Protein AF-X0YR96-F1 (afdb_monomer)

InterPro domains:
  IPR000253 Forkhead-associated (FHA) domain [PF00498] (50-115)
  IPR000253 Forkhead-associated (FHA) domain [PS50006] (49-98)
  IPR000253 Forkhead-associated (FHA) domain [SM00240] (48-98)
  IPR008984 SMAD/FHA domain superfamily [SSF49879] (38-133)
  IPR050923 Cellular Process Regulator and RNA Processing Protein [PTHR23308] (31-124)

Mean predicted aligned error: 12.83 Å

Radius of gyration: 17.17 Å; Cα contacts (8 Å, |Δi|>4): 268; chains: 1; bounding box: 61×36×43 Å

Foldseek 3Di:
DDDDDQDQPQDAPDPVDDDDPDDDQDQWKWKWKDFPRDIDIHTDPDQKFWEFCAPPGNGHGVDPQTHNGAWMWGHPPNWIWIAGCPGPVAKAKQNHGDDHRDT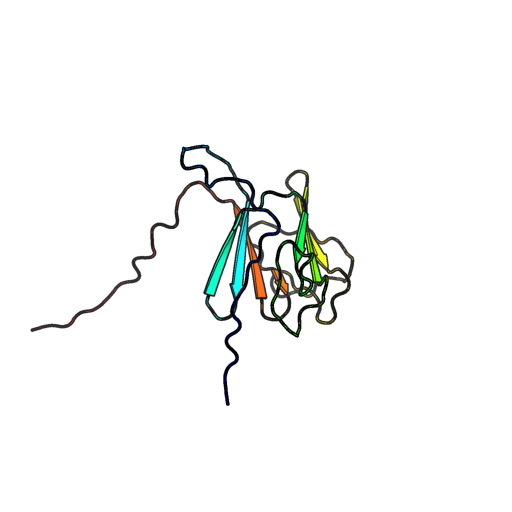HTDDQQIWIDGPRMIIGMHGPDVPDPPDPPPDDDDDDD

Secondary structure (DSSP, 8-state):
------------S---S----S-----EEEEEEEETTEEEEEEE-SSEEEEESSTTSSEE---TTS-SS-EEEEEETTEEEEEE-S-SS-EEETTEEPPTT--EEE-TT-EEEETTEEEEEEEE-S---------------

Sequence (141 aa):
MQLGDTTVSVHFPDAGAAIPERSRTVSGLVLQVQVAGETDEIPVTKKELTLGRAQDNDVILEDPQSSGHHTSLRFRAGMSQVMDLGSLNGTQLNGRALPSRVPTPFRPGDLIQVGGYTFAVRMATAEAPAPALSTPQVRLE

Structure (mmCIF, N/CA/C/O backbone):
data_AF-X0YR96-F1
#
_entry.id   AF-X0YR96-F1
#
loop_
_atom_site.group_PDB
_atom_site.id
_atom_site.type_symbol
_atom_site.label_atom_id
_atom_site.label_alt_id
_atom_site.label_comp_id
_atom_site.label_asym_id
_atom_site.label_entity_id
_atom_site.label_seq_id
_atom_site.pdbx_PDB_ins_code
_atom_site.Cartn_x
_atom_site.Cartn_y
_atom_site.Cartn_z
_atom_site.occupancy
_atom_site.B_iso_or_equiv
_atom_site.auth_seq_id
_atom_site.auth_comp_id
_atom_site.auth_asym_id
_atom_site.auth_atom_id
_atom_site.pdbx_PDB_model_num
ATOM 1 N N . MET A 1 1 ? -26.206 -2.553 19.495 1.00 39.69 1 MET A N 1
ATOM 2 C CA . MET A 1 1 ? -24.739 -2.695 19.389 1.00 39.69 1 MET A CA 1
ATOM 3 C C . MET A 1 1 ? -24.363 -2.026 18.085 1.00 39.69 1 MET A C 1
ATOM 5 O O . MET A 1 1 ? -24.781 -2.505 17.042 1.00 39.69 1 MET A O 1
ATOM 9 N N . GLN A 1 2 ? -23.781 -0.832 18.170 1.00 36.41 2 GLN A N 1
ATOM 10 C CA . GLN A 1 2 ? -23.604 0.069 17.034 1.00 36.41 2 GLN A CA 1
ATOM 11 C C . GLN A 1 2 ? -22.407 -0.412 16.209 1.00 36.41 2 GLN A C 1
ATOM 13 O O . GLN A 1 2 ? -21.290 -0.447 16.723 1.00 36.41 2 GLN A O 1
ATOM 18 N N . LEU A 1 3 ? -22.651 -0.829 14.969 1.00 40.56 3 LEU A N 1
ATOM 19 C CA . LEU A 1 3 ? -21.597 -1.041 13.983 1.00 40.56 3 LEU A CA 1
ATOM 20 C C . LEU A 1 3 ? -21.023 0.348 13.685 1.00 40.56 3 LEU A C 1
ATOM 22 O O . LEU A 1 3 ? -21.760 1.233 13.251 1.00 40.56 3 LEU A O 1
ATOM 26 N N . GLY A 1 4 ? -19.766 0.565 14.070 1.00 33.25 4 GLY A N 1
ATOM 27 C CA . GLY A 1 4 ? -19.058 1.810 13.809 1.00 33.25 4 GLY A CA 1
ATOM 28 C C . GLY A 1 4 ? -18.920 1.984 12.306 1.00 33.25 4 GLY A C 1
ATOM 29 O O . GLY A 1 4 ? -18.397 1.103 11.630 1.00 33.25 4 GLY A O 1
ATOM 30 N N . ASP A 1 5 ? -19.447 3.092 11.811 1.00 33.91 5 ASP A N 1
ATOM 31 C CA . ASP A 1 5 ? -19.264 3.567 10.451 1.00 33.91 5 ASP A CA 1
ATOM 32 C C . ASP A 1 5 ? -17.765 3.852 10.266 1.00 33.91 5 ASP A C 1
ATOM 34 O O . ASP A 1 5 ? -17.248 4.862 10.745 1.00 33.91 5 ASP A O 1
ATOM 38 N N . THR A 1 6 ? -17.018 2.902 9.699 1.00 38.34 6 THR A N 1
ATOM 39 C CA . THR A 1 6 ? -15.629 3.137 9.290 1.00 38.34 6 THR A CA 1
ATOM 40 C C . THR A 1 6 ? -15.687 3.902 7.975 1.00 38.34 6 THR A C 1
ATOM 42 O O . THR A 1 6 ? -15.536 3.329 6.900 1.00 38.34 6 THR A O 1
ATO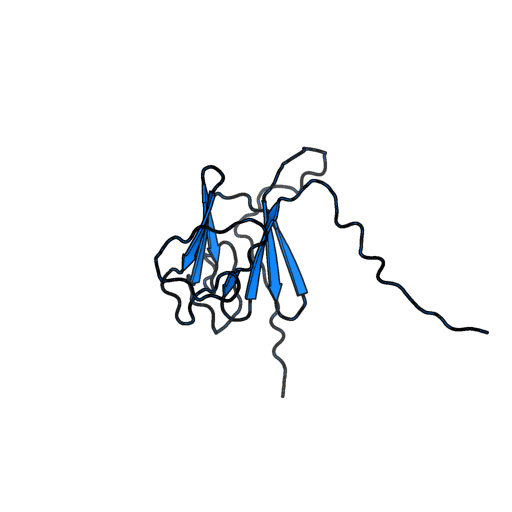M 45 N N . THR A 1 7 ? -15.975 5.201 8.067 1.00 35.31 7 THR A N 1
ATOM 46 C CA . THR A 1 7 ? -15.794 6.132 6.955 1.00 35.31 7 THR A CA 1
ATOM 47 C C . THR A 1 7 ? -14.326 6.065 6.525 1.00 35.31 7 THR A C 1
ATOM 49 O O . THR A 1 7 ? -13.432 6.095 7.367 1.00 35.31 7 THR A O 1
ATOM 52 N N . VAL A 1 8 ? -14.062 5.929 5.226 1.00 38.00 8 VAL A N 1
ATOM 53 C CA . VAL A 1 8 ? -12.704 6.001 4.678 1.00 38.00 8 VAL A CA 1
ATOM 54 C C . VAL A 1 8 ? -12.421 7.449 4.305 1.00 38.00 8 VAL A C 1
ATOM 56 O O . VAL A 1 8 ? -12.768 7.903 3.217 1.00 38.00 8 VAL A O 1
ATOM 59 N N . SER A 1 9 ? -11.777 8.202 5.190 1.00 38.59 9 SER A N 1
ATOM 60 C CA . SER A 1 9 ? -11.284 9.536 4.848 1.00 38.59 9 SER A CA 1
ATOM 61 C C . SER A 1 9 ? -9.934 9.404 4.143 1.00 38.59 9 SER A C 1
ATOM 63 O O . SER A 1 9 ? -8.872 9.471 4.764 1.00 38.59 9 SER A O 1
ATOM 65 N N . VAL A 1 10 ? -9.955 9.228 2.819 1.00 42.94 10 VAL A N 1
ATOM 66 C CA . VAL A 1 10 ? -8.758 9.396 1.979 1.00 42.94 10 VAL A CA 1
ATOM 67 C C . VAL A 1 10 ? -8.368 10.877 1.953 1.00 42.94 10 VAL A C 1
ATOM 69 O O . VAL A 1 10 ? -8.786 11.650 1.093 1.00 42.94 10 VAL A O 1
ATOM 72 N N . HIS A 1 11 ? -7.587 11.311 2.943 1.00 39.88 11 HIS A N 1
ATOM 73 C CA . HIS A 1 11 ? -7.039 12.663 2.970 1.00 39.88 11 HIS A CA 1
ATOM 74 C C . HIS A 1 11 ? -5.772 12.706 2.110 1.00 39.88 11 HIS A C 1
ATOM 76 O O . HIS A 1 11 ? -4.752 12.117 2.454 1.00 39.88 11 HIS A O 1
ATOM 82 N N . PHE A 1 12 ? -5.844 13.420 0.989 1.00 43.09 12 PHE A N 1
ATOM 83 C CA . PHE A 1 12 ? -4.696 13.725 0.142 1.00 43.09 12 PHE A CA 1
ATOM 84 C C . PHE A 1 12 ? -3.960 14.953 0.708 1.00 43.09 12 PHE A C 1
ATOM 86 O O . PHE A 1 12 ? -4.513 16.054 0.625 1.00 43.09 12 PHE A O 1
ATOM 93 N N . PRO A 1 13 ? -2.735 14.841 1.257 1.00 33.81 13 PRO A N 1
ATOM 94 C CA . PRO A 1 13 ? -1.916 16.021 1.487 1.00 33.81 13 PRO A CA 1
ATOM 95 C C . PRO A 1 13 ? -1.484 16.575 0.119 1.00 33.81 13 PRO A C 1
ATOM 97 O O . PRO A 1 13 ? -0.625 16.015 -0.555 1.00 33.81 13 PRO A O 1
ATOM 100 N N . ASP A 1 14 ? -2.144 17.658 -0.289 1.00 33.50 14 ASP A N 1
ATOM 101 C CA . ASP A 1 14 ? -1.874 18.466 -1.483 1.00 33.50 14 ASP A CA 1
ATOM 102 C C . ASP A 1 14 ? -1.932 17.711 -2.829 1.00 33.50 14 ASP A C 1
ATOM 104 O O . ASP A 1 14 ? -0.935 17.461 -3.506 1.00 33.50 14 ASP A O 1
ATOM 108 N N . ALA A 1 15 ? -3.153 17.414 -3.280 1.00 40.22 15 ALA A N 1
ATOM 109 C CA . ALA A 1 15 ? -3.434 17.203 -4.698 1.00 40.22 15 ALA A CA 1
ATOM 110 C C . ALA A 1 15 ? -3.614 18.564 -5.398 1.00 40.22 15 ALA A C 1
ATOM 112 O O . ALA A 1 15 ? -4.686 18.894 -5.901 1.00 40.22 15 ALA A O 1
ATOM 113 N N . GLY A 1 16 ? -2.546 19.362 -5.463 1.00 31.45 16 GLY A N 1
ATOM 114 C CA . GLY A 1 16 ? -2.441 20.540 -6.329 1.00 31.45 16 GLY A CA 1
ATOM 115 C C . GLY A 1 16 ? -2.354 20.195 -7.825 1.00 31.45 16 GLY A C 1
ATOM 116 O O . GLY A 1 16 ? -1.623 20.841 -8.572 1.00 31.45 16 GLY A O 1
ATOM 117 N N . ALA A 1 17 ? -3.060 19.163 -8.288 1.00 35.72 17 ALA A N 1
ATOM 118 C CA . ALA A 1 17 ? -3.093 18.765 -9.686 1.00 35.72 17 ALA A CA 1
ATOM 119 C C . ALA A 1 17 ? -4.542 18.523 -10.096 1.00 35.72 17 ALA A C 1
ATOM 121 O O . ALA A 1 17 ? -5.152 17.517 -9.745 1.00 35.72 17 ALA A O 1
ATOM 122 N N . ALA A 1 18 ? -5.070 19.498 -10.835 1.00 30.55 18 ALA A N 1
ATOM 123 C CA . ALA A 1 18 ? -6.319 19.423 -11.567 1.00 30.55 18 ALA A CA 1
ATOM 124 C C . ALA A 1 18 ? -6.545 18.022 -12.144 1.00 30.55 18 ALA A C 1
ATOM 126 O O . ALA A 1 18 ? -5.642 17.471 -12.770 1.00 30.55 18 ALA A O 1
ATOM 127 N N . ILE A 1 19 ? -7.764 17.501 -11.997 1.00 39.12 19 ILE A N 1
ATOM 128 C CA . ILE A 1 19 ? -8.314 16.491 -12.901 1.00 39.12 19 ILE A CA 1
ATOM 129 C C . ILE A 1 19 ? -8.053 16.954 -14.344 1.00 39.12 19 ILE A C 1
ATOM 131 O O . ILE A 1 19 ? -8.683 17.917 -14.789 1.00 39.12 19 ILE A O 1
ATOM 135 N N . PRO A 1 20 ? -7.127 16.343 -15.106 1.00 35.47 20 PRO A N 1
ATOM 136 C CA . PRO A 1 20 ? -7.085 16.611 -16.519 1.00 35.47 20 PRO A CA 1
ATOM 137 C C . PRO A 1 20 ? -8.190 15.752 -17.134 1.00 35.47 20 PRO A C 1
ATOM 139 O O . PRO A 1 20 ? -7.991 14.584 -17.465 1.00 35.47 20 PRO A O 1
ATOM 142 N N . GLU A 1 21 ? -9.360 16.360 -17.349 1.00 39.34 21 GLU A N 1
ATOM 143 C CA . GLU A 1 21 ? -10.047 16.127 -18.620 1.00 39.34 21 GLU A CA 1
ATOM 144 C C . GLU A 1 21 ? -8.987 16.235 -19.733 1.00 39.34 21 GLU A C 1
ATOM 146 O O . GLU A 1 21 ? -8.060 17.036 -19.612 1.00 39.34 21 GLU A O 1
ATOM 151 N N . ARG A 1 22 ? -9.138 15.479 -20.825 1.00 34.97 22 ARG A N 1
ATOM 152 C CA . ARG A 1 22 ? -8.252 15.386 -22.013 1.00 34.97 22 ARG A CA 1
ATOM 153 C C . ARG A 1 22 ? -7.302 14.186 -21.986 1.00 34.97 22 ARG A C 1
ATOM 155 O O . ARG A 1 22 ? -6.171 14.241 -21.513 1.00 34.97 22 ARG A O 1
ATOM 162 N N . SER A 1 23 ? -7.793 13.127 -22.625 1.00 38.56 23 SER A N 1
ATOM 163 C CA . SER A 1 23 ? -7.067 12.165 -23.457 1.00 38.56 23 SER A CA 1
ATOM 164 C C . SER A 1 23 ? -5.539 12.249 -23.386 1.00 38.56 23 SER A C 1
ATOM 166 O O . SER A 1 23 ? -4.882 12.864 -24.225 1.00 38.56 23 SER A O 1
ATOM 168 N N . ARG A 1 24 ? -4.959 11.543 -22.421 1.00 38.34 24 ARG A N 1
ATOM 169 C CA . ARG A 1 24 ? -3.639 10.942 -22.582 1.00 38.34 24 ARG A CA 1
ATOM 170 C C . ARG A 1 24 ? -3.785 9.475 -22.253 1.00 38.34 24 ARG A C 1
ATOM 172 O O . ARG A 1 24 ? -4.301 9.124 -21.199 1.00 38.34 24 ARG A O 1
ATOM 179 N N . THR A 1 25 ? -3.303 8.632 -23.155 1.00 36.72 25 THR A N 1
ATOM 180 C CA . THR A 1 25 ? -2.958 7.245 -22.862 1.00 36.72 25 THR A CA 1
ATOM 181 C C . THR A 1 25 ? -1.877 7.266 -21.785 1.00 36.72 25 THR A C 1
ATOM 183 O O . THR A 1 25 ? -0.686 7.263 -22.080 1.00 36.72 25 THR A O 1
ATOM 186 N N . VAL A 1 26 ? -2.275 7.403 -20.525 1.00 42.03 26 VAL A N 1
ATOM 187 C CA . VAL A 1 26 ? -1.387 7.186 -19.394 1.00 42.03 26 VAL A CA 1
ATOM 188 C C . VAL A 1 26 ? -1.648 5.749 -18.992 1.00 42.03 26 VAL A C 1
ATOM 190 O O . VAL A 1 26 ? -2.683 5.453 -18.406 1.00 42.03 26 VAL A O 1
ATOM 193 N N . SER A 1 27 ? -0.739 4.845 -19.357 1.00 50.31 27 SER A N 1
ATOM 194 C CA . SER A 1 27 ? -0.664 3.525 -18.729 1.00 50.31 27 SER A CA 1
ATOM 195 C C . SER A 1 27 ? -0.321 3.745 -17.253 1.00 50.31 27 SER A C 1
ATOM 197 O O . SER A 1 27 ? 0.848 3.761 -16.874 1.00 50.31 27 SER A O 1
ATOM 199 N N . GLY A 1 28 ? -1.336 4.058 -16.452 1.00 66.69 28 GLY A N 1
ATOM 200 C CA . GLY A 1 28 ? -1.220 4.386 -15.038 1.00 66.69 28 GLY A CA 1
ATOM 201 C C . GLY A 1 28 ? -1.424 3.147 -14.179 1.00 66.69 28 GLY A C 1
ATOM 202 O O . GLY A 1 28 ? -2.149 2.225 -14.552 1.00 66.69 28 GLY A O 1
ATOM 203 N N . LEU A 1 29 ? -0.781 3.111 -13.018 1.00 76.50 29 LEU A N 1
ATOM 204 C CA . LEU A 1 29 ? -1.122 2.150 -11.976 1.00 76.50 29 LEU A CA 1
ATOM 205 C C . LEU A 1 29 ? -2.235 2.762 -11.120 1.00 76.50 29 LEU A C 1
ATOM 207 O O . LEU A 1 29 ? -2.183 3.947 -10.796 1.00 76.50 29 LEU A O 1
ATOM 211 N N . VAL A 1 30 ? -3.233 1.963 -10.763 1.00 83.06 30 VAL A N 1
ATOM 212 C CA . VAL A 1 30 ? -4.275 2.325 -9.798 1.00 83.06 30 VAL A CA 1
ATOM 213 C C . VAL A 1 30 ? -4.221 1.344 -8.638 1.00 83.06 30 VAL A C 1
ATOM 215 O O . VAL A 1 30 ? -4.044 0.140 -8.827 1.00 83.06 30 VAL A O 1
ATOM 218 N N . LEU A 1 31 ? -4.316 1.863 -7.426 1.00 83.75 31 LEU A N 1
ATOM 219 C CA . LEU A 1 31 ? -4.405 1.098 -6.200 1.00 83.75 31 LEU A CA 1
ATOM 220 C C . LEU A 1 31 ? -5.879 1.014 -5.819 1.00 83.75 31 LEU A C 1
ATOM 222 O O . LEU A 1 31 ? -6.466 2.001 -5.394 1.00 83.75 31 LEU A O 1
ATOM 226 N N . GLN A 1 32 ? -6.471 -0.159 -5.986 1.00 84.69 32 GLN A N 1
ATOM 227 C CA . GLN A 1 32 ? -7.805 -0.445 -5.488 1.00 84.69 32 GLN A CA 1
ATOM 228 C C . GLN A 1 32 ? -7.733 -0.740 -3.991 1.00 84.69 32 GLN A C 1
ATOM 230 O O . GLN A 1 32 ? -6.892 -1.528 -3.557 1.00 84.69 32 GLN A O 1
ATOM 235 N N . VAL A 1 33 ? -8.613 -0.128 -3.214 1.00 83.94 33 VAL A N 1
ATOM 236 C CA . VAL A 1 33 ? -8.764 -0.318 -1.774 1.00 83.94 33 VAL A CA 1
ATOM 237 C C . VAL A 1 33 ? -10.158 -0.867 -1.531 1.00 83.94 33 VAL A C 1
ATOM 239 O O . VAL A 1 33 ? -11.134 -0.260 -1.941 1.00 83.94 33 VAL A O 1
ATOM 242 N N . GLN A 1 34 ? -10.262 -2.018 -0.884 1.00 82.88 34 GLN A N 1
ATOM 243 C CA . GLN A 1 34 ? -11.524 -2.650 -0.528 1.00 82.88 34 GLN A CA 1
ATOM 244 C C . GLN A 1 34 ? -11.658 -2.710 0.989 1.00 82.88 34 GLN A C 1
ATOM 246 O O . GLN A 1 34 ? -10.789 -3.262 1.673 1.00 82.88 34 GLN A O 1
ATOM 251 N N . VAL A 1 35 ? -12.762 -2.176 1.505 1.00 80.12 35 VAL A N 1
ATOM 252 C CA . VAL A 1 35 ? -13.104 -2.189 2.930 1.00 80.12 35 VAL A CA 1
ATOM 253 C C . VAL A 1 35 ? -14.609 -2.369 3.095 1.00 80.12 35 VAL A C 1
ATOM 255 O O . VAL A 1 35 ? -15.395 -1.734 2.409 1.00 80.12 35 VAL A O 1
ATOM 258 N N . ALA A 1 36 ? -15.035 -3.282 3.970 1.00 74.38 36 ALA A N 1
ATOM 259 C CA . ALA A 1 36 ? -16.455 -3.502 4.289 1.00 74.38 36 ALA A CA 1
ATOM 260 C C . ALA A 1 36 ? -17.413 -3.700 3.078 1.00 74.38 36 ALA A C 1
ATOM 262 O O . ALA A 1 36 ? -18.619 -3.520 3.212 1.00 74.38 36 ALA A O 1
ATOM 263 N N . GLY A 1 37 ? -16.899 -4.118 1.914 1.00 69.31 37 GLY A N 1
ATOM 264 C CA . GLY A 1 37 ? -17.671 -4.282 0.673 1.00 69.31 37 GLY A CA 1
ATOM 265 C C . GLY A 1 37 ? -17.678 -3.058 -0.252 1.00 69.31 37 GLY A C 1
ATOM 266 O O . GLY A 1 37 ? -18.155 -3.162 -1.379 1.00 69.31 37 GLY A O 1
ATOM 267 N N . GLU A 1 38 ? -17.109 -1.937 0.182 1.00 75.00 38 GLU A N 1
ATOM 268 C CA . GLU A 1 38 ? -16.877 -0.745 -0.629 1.00 75.00 38 GLU A CA 1
ATOM 269 C C . GLU A 1 38 ? -15.498 -0.828 -1.300 1.00 75.00 38 GLU A C 1
ATOM 271 O O . GLU A 1 38 ? -14.559 -1.406 -0.743 1.00 75.00 38 GLU A O 1
ATOM 276 N N . THR A 1 39 ? -15.391 -0.332 -2.536 1.00 77.38 39 THR A N 1
ATOM 277 C CA . THR A 1 39 ? -14.147 -0.340 -3.317 1.00 77.38 39 THR A CA 1
ATOM 278 C C . THR A 1 39 ? -13.831 1.066 -3.797 1.00 77.38 39 THR A C 1
ATOM 280 O O . THR A 1 39 ? -14.593 1.633 -4.574 1.00 77.38 39 THR A O 1
ATOM 283 N N . ASP A 1 40 ? -12.669 1.565 -3.400 1.00 77.75 40 ASP A N 1
ATOM 284 C CA . ASP A 1 40 ? -12.090 2.825 -3.846 1.00 77.75 40 ASP A CA 1
ATOM 285 C C . ASP A 1 40 ? -10.913 2.578 -4.786 1.00 77.75 40 ASP A C 1
ATOM 287 O O . ASP A 1 40 ? -10.218 1.568 -4.684 1.00 77.75 40 ASP A O 1
ATOM 291 N N . GLU A 1 41 ? -10.656 3.508 -5.703 1.00 79.00 41 GLU A N 1
ATOM 292 C CA . GLU A 1 41 ? -9.535 3.425 -6.640 1.00 79.00 41 GLU A CA 1
ATOM 293 C C . GLU A 1 41 ? -8.676 4.684 -6.556 1.00 79.00 41 GLU A C 1
ATOM 295 O O . GLU A 1 41 ? -9.129 5.794 -6.829 1.00 79.00 41 GLU A O 1
ATOM 300 N N . ILE A 1 42 ? -7.402 4.508 -6.209 1.00 77.25 42 ILE A N 1
ATOM 301 C CA . ILE A 1 42 ? -6.456 5.601 -5.998 1.00 77.25 42 ILE A CA 1
ATOM 302 C C . ILE A 1 42 ? -5.416 5.586 -7.126 1.00 77.25 42 ILE A C 1
ATOM 304 O O . ILE A 1 42 ? -4.699 4.594 -7.286 1.00 77.25 42 ILE A O 1
ATOM 308 N N . PRO A 1 43 ? -5.269 6.660 -7.921 1.00 77.75 43 PRO A N 1
ATOM 309 C CA . PRO A 1 43 ? -4.229 6.725 -8.941 1.00 77.75 43 PRO A CA 1
ATOM 310 C C . PRO A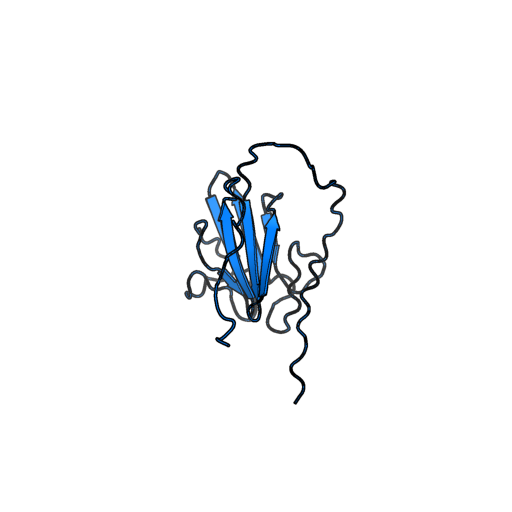 1 43 ? -2.834 6.759 -8.302 1.00 77.75 43 PRO A C 1
ATOM 312 O O . PRO A 1 43 ? -2.505 7.642 -7.511 1.00 77.75 43 PRO A O 1
ATOM 315 N N . VAL A 1 44 ? -1.973 5.814 -8.683 1.00 79.69 44 VAL A N 1
ATOM 316 C CA . VAL A 1 44 ? -0.589 5.732 -8.205 1.00 79.69 44 VAL A CA 1
ATOM 317 C C . VAL A 1 44 ? 0.270 6.706 -9.011 1.00 79.69 44 VAL A C 1
ATOM 319 O O . VAL A 1 44 ? 0.705 6.414 -10.126 1.00 79.69 44 VAL A O 1
ATOM 322 N N . THR A 1 45 ? 0.520 7.885 -8.443 1.00 75.00 45 THR A N 1
ATOM 323 C CA . THR A 1 45 ? 1.358 8.936 -9.053 1.00 75.00 45 THR A CA 1
ATOM 324 C C . THR A 1 45 ? 2.810 8.900 -8.569 1.00 75.00 45 THR A C 1
ATOM 326 O O . THR A 1 45 ? 3.715 9.369 -9.265 1.00 75.00 45 THR A O 1
ATOM 329 N N . LYS A 1 46 ? 3.055 8.317 -7.389 1.00 79.12 46 LYS A N 1
ATOM 330 C CA . LYS A 1 46 ? 4.373 8.209 -6.750 1.00 79.12 46 LYS A CA 1
ATOM 331 C C . LYS A 1 46 ? 4.990 6.823 -6.949 1.00 79.12 46 LYS A C 1
ATOM 333 O O . LYS A 1 46 ? 4.310 5.828 -7.174 1.00 79.12 46 LYS A O 1
ATOM 338 N N . LYS A 1 47 ? 6.320 6.753 -6.829 1.00 82.81 47 LYS A N 1
ATOM 339 C CA . LYS A 1 47 ? 7.086 5.489 -6.876 1.00 82.81 47 LYS A CA 1
ATOM 340 C C . LYS A 1 47 ? 7.058 4.725 -5.554 1.00 82.81 47 LYS A C 1
ATOM 342 O O . LYS A 1 47 ? 7.479 3.575 -5.510 1.00 82.81 47 LYS A O 1
ATOM 347 N N . GLU A 1 48 ? 6.631 5.370 -4.482 1.00 85.62 48 GLU A N 1
ATOM 348 C CA . GLU A 1 48 ? 6.464 4.780 -3.164 1.00 85.62 48 GLU A CA 1
ATOM 349 C C . GLU A 1 48 ? 5.172 5.338 -2.574 1.00 85.62 48 GLU A C 1
ATOM 351 O O . GLU A 1 48 ? 4.937 6.541 -2.664 1.00 85.62 48 GLU A O 1
ATOM 356 N N . LEU A 1 49 ? 4.345 4.458 -2.020 1.00 87.56 49 LEU A N 1
ATOM 357 C CA . LEU A 1 49 ? 3.154 4.794 -1.255 1.00 87.56 49 LEU A CA 1
ATOM 358 C C . LEU A 1 49 ? 3.291 4.166 0.126 1.00 87.56 49 LEU A C 1
ATOM 360 O O . LEU A 1 49 ? 3.648 2.994 0.248 1.00 87.56 49 LEU A O 1
ATOM 364 N N . THR A 1 50 ? 3.005 4.933 1.162 1.00 88.00 50 THR A N 1
ATOM 365 C CA . THR A 1 50 ? 2.954 4.458 2.544 1.00 88.00 50 THR A CA 1
ATOM 366 C C . THR A 1 50 ? 1.503 4.293 2.967 1.00 88.00 50 THR A C 1
ATOM 368 O O . THR A 1 50 ? 0.650 5.101 2.607 1.00 88.00 50 THR A O 1
ATOM 371 N N . LEU A 1 51 ? 1.216 3.218 3.700 1.00 87.56 51 LEU A N 1
ATOM 372 C CA . LEU A 1 51 ? -0.113 2.917 4.212 1.00 87.56 51 LEU A CA 1
ATOM 373 C C . LEU A 1 51 ? -0.054 2.700 5.719 1.00 87.56 51 LEU A C 1
ATOM 375 O O . LEU A 1 51 ? 0.785 1.947 6.230 1.00 87.56 51 LEU A O 1
ATOM 379 N N . GLY A 1 52 ? -0.982 3.321 6.435 1.00 86.06 52 GLY A N 1
ATOM 380 C CA . GLY A 1 52 ? -1.109 3.154 7.875 1.00 86.06 52 GLY A CA 1
ATOM 381 C C . GLY A 1 52 ? -2.022 4.190 8.511 1.00 86.06 52 GLY A C 1
ATOM 382 O O . GLY A 1 52 ? -2.559 5.064 7.841 1.00 86.06 52 GLY A O 1
ATOM 383 N N . ARG A 1 53 ? -2.186 4.104 9.830 1.00 83.88 53 ARG A N 1
ATOM 384 C CA . ARG A 1 53 ? -3.090 4.980 10.590 1.00 83.88 53 ARG A CA 1
ATOM 385 C C . ARG A 1 53 ? -2.589 6.415 10.743 1.00 83.88 53 ARG A C 1
ATOM 387 O O . ARG A 1 53 ? -3.349 7.302 11.114 1.00 83.88 53 ARG A O 1
ATOM 394 N N . ALA A 1 54 ? -1.287 6.646 10.578 1.00 80.81 54 ALA A N 1
ATOM 395 C CA . ALA A 1 54 ? -0.734 7.985 10.730 1.00 80.81 54 ALA A CA 1
ATOM 396 C C . ALA A 1 54 ? -1.174 8.877 9.562 1.00 80.81 54 ALA A C 1
ATOM 398 O O . ALA A 1 54 ? -1.156 8.457 8.411 1.00 80.81 54 ALA A O 1
ATOM 399 N N . GLN A 1 55 ? -1.495 10.130 9.870 1.00 78.56 55 GLN A N 1
ATOM 400 C CA . GLN A 1 55 ? -1.888 11.154 8.896 1.00 78.56 55 GLN A CA 1
ATOM 401 C C . GLN A 1 55 ? -0.764 11.596 7.937 1.00 78.56 55 GLN A C 1
ATOM 403 O O . GLN A 1 55 ? -1.009 12.374 7.026 1.00 78.56 55 GLN A O 1
ATOM 408 N N . ASP A 1 56 ? 0.465 11.122 8.159 1.00 83.25 56 ASP A N 1
ATOM 409 C CA . ASP A 1 56 ? 1.625 11.346 7.282 1.00 83.25 56 ASP A CA 1
ATOM 410 C C . ASP A 1 56 ? 1.723 10.292 6.156 1.00 83.25 56 ASP A C 1
ATOM 412 O O . ASP A 1 56 ? 2.561 10.402 5.265 1.00 83.25 56 ASP A O 1
ATOM 416 N N . ASN A 1 57 ? 0.873 9.254 6.175 1.00 83.12 57 ASN A N 1
ATOM 417 C CA . ASN A 1 57 ? 0.850 8.253 5.108 1.00 83.12 57 ASN A CA 1
ATOM 418 C C . ASN A 1 57 ? 0.140 8.764 3.853 1.00 83.12 57 ASN A C 1
ATOM 420 O O . ASN A 1 57 ? -0.825 9.518 3.938 1.00 83.12 57 ASN A O 1
ATOM 424 N N . ASP A 1 58 ? 0.558 8.254 2.692 1.00 82.50 58 ASP A N 1
ATOM 425 C CA . ASP A 1 58 ? -0.146 8.476 1.422 1.00 82.50 58 ASP A CA 1
ATOM 426 C C . ASP A 1 58 ? -1.559 7.865 1.430 1.00 82.50 58 ASP A C 1
ATOM 428 O O . ASP A 1 58 ? -2.479 8.427 0.842 1.00 82.50 58 ASP A O 1
ATOM 432 N N . VAL A 1 59 ? -1.739 6.722 2.102 1.00 81.62 59 VAL A N 1
ATOM 433 C CA . VAL A 1 59 ? -3.052 6.109 2.333 1.00 81.62 59 VAL A CA 1
ATOM 434 C C . VAL A 1 59 ? -3.273 5.957 3.829 1.00 81.62 59 VAL A C 1
ATOM 436 O O . VAL A 1 59 ? -2.640 5.131 4.497 1.00 81.62 59 VAL A O 1
ATOM 439 N N . ILE A 1 60 ? -4.187 6.766 4.352 1.00 83.12 60 ILE A N 1
ATOM 440 C CA . ILE A 1 60 ? -4.530 6.767 5.769 1.00 83.12 60 ILE A CA 1
ATOM 441 C C . ILE A 1 60 ? -5.580 5.687 6.013 1.00 83.12 60 ILE A C 1
ATOM 443 O O . ILE A 1 60 ? -6.656 5.697 5.422 1.00 83.12 60 ILE A O 1
ATOM 447 N N . LEU A 1 61 ? -5.243 4.736 6.879 1.00 81.69 61 LEU A N 1
ATOM 448 C CA . LEU A 1 61 ? -6.133 3.652 7.277 1.00 81.69 61 LEU A CA 1
ATOM 449 C C . LEU A 1 61 ? -6.772 4.017 8.609 1.00 81.69 61 LEU A C 1
ATOM 451 O O . LEU A 1 61 ? -6.096 4.019 9.636 1.00 81.69 61 LEU A O 1
ATOM 455 N N . GLU A 1 62 ? -8.072 4.294 8.618 1.00 78.06 62 GLU A N 1
ATOM 456 C CA . GLU A 1 62 ? -8.829 4.602 9.840 1.00 78.06 62 GLU A CA 1
ATOM 457 C C . GLU A 1 62 ? -9.177 3.327 10.632 1.00 78.06 62 GLU A C 1
ATOM 459 O O . GLU A 1 62 ? -10.282 3.144 11.135 1.00 78.06 62 GLU A O 1
ATOM 464 N N . ASP A 1 63 ? -8.197 2.429 10.755 1.00 74.06 63 ASP A N 1
ATOM 465 C CA . ASP A 1 63 ? -8.344 1.122 11.378 1.00 74.06 63 ASP A CA 1
ATOM 466 C C . ASP A 1 63 ? -7.559 1.039 12.690 1.00 74.06 63 ASP A C 1
ATOM 468 O O . ASP A 1 63 ? -6.340 1.275 12.695 1.00 74.06 63 ASP A O 1
ATOM 472 N N . PRO A 1 64 ? -8.185 0.632 13.806 1.00 74.75 64 PRO A N 1
ATOM 473 C CA . PRO A 1 64 ? -7.479 0.446 15.067 1.00 74.75 64 PRO A CA 1
ATOM 474 C C . PRO A 1 64 ? -6.476 -0.718 15.031 1.00 74.75 64 PRO A C 1
ATOM 476 O O . PRO A 1 64 ? -5.550 -0.726 15.843 1.00 74.75 64 PRO A O 1
ATOM 479 N N . GLN A 1 65 ? -6.624 -1.682 14.115 1.00 73.38 65 GLN A N 1
ATOM 480 C CA . GLN A 1 65 ? -5.679 -2.788 13.928 1.00 73.38 65 GLN A CA 1
ATOM 481 C C . GLN A 1 65 ? -4.527 -2.417 12.977 1.00 73.38 65 GLN A C 1
ATOM 483 O O . GLN A 1 65 ? -3.543 -3.159 12.877 1.00 73.38 65 GLN A O 1
ATOM 488 N N . SER A 1 66 ? -4.578 -1.258 12.314 1.00 78.31 66 SER A N 1
ATOM 489 C CA . SER A 1 66 ? -3.466 -0.758 11.510 1.00 78.31 66 SER A CA 1
ATOM 490 C C . SER A 1 66 ? -2.456 0.029 12.362 1.00 78.31 66 SER A C 1
ATOM 492 O O . SER A 1 66 ? -2.803 0.852 13.211 1.00 78.31 66 SER A O 1
ATOM 494 N N . SER A 1 67 ? -1.160 -0.232 12.165 1.00 80.81 67 SER A N 1
ATOM 495 C CA . SER A 1 67 ? -0.094 0.554 12.790 1.00 80.81 67 SER A CA 1
ATOM 496 C C . SER A 1 67 ? 0.046 1.926 12.125 1.00 80.81 67 SER A C 1
ATOM 498 O O . SER A 1 67 ? -0.349 2.108 10.975 1.00 80.81 67 SER A O 1
ATOM 500 N N . GLY A 1 68 ? 0.645 2.885 12.844 1.00 81.75 68 GLY A N 1
ATOM 501 C CA . GLY A 1 68 ? 0.881 4.244 12.345 1.00 81.75 68 GLY A CA 1
ATOM 502 C C . GLY A 1 68 ? 1.542 4.249 10.968 1.00 81.75 68 GLY A C 1
ATOM 503 O O . GLY A 1 68 ? 0.969 4.802 10.047 1.00 81.75 68 GLY A O 1
ATOM 504 N N . HIS A 1 69 ? 2.662 3.543 10.807 1.00 84.94 69 HIS A N 1
ATOM 505 C CA . HIS A 1 69 ? 3.244 3.206 9.505 1.00 84.94 69 HIS A CA 1
ATOM 506 C C . HIS A 1 69 ? 3.205 1.684 9.373 1.00 84.94 69 HIS A C 1
ATOM 508 O O . HIS A 1 69 ? 3.993 0.995 10.020 1.00 84.94 69 HIS A O 1
ATOM 514 N N . HIS A 1 70 ? 2.233 1.151 8.635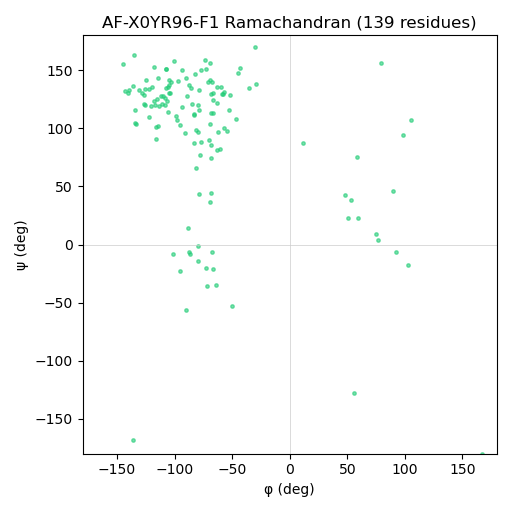 1.00 85.56 70 HIS A N 1
ATOM 515 C CA . HIS A 1 70 ? 1.980 -0.289 8.602 1.00 85.56 70 HIS A CA 1
ATOM 516 C C . HIS A 1 70 ? 2.782 -0.960 7.491 1.00 85.56 70 HIS A C 1
ATOM 518 O O . HIS A 1 70 ? 3.558 -1.877 7.748 1.00 85.56 70 HIS A O 1
ATOM 524 N N . THR A 1 71 ? 2.611 -0.495 6.256 1.00 89.69 71 THR A N 1
ATOM 525 C CA . THR A 1 71 ? 3.224 -1.105 5.075 1.00 89.69 71 THR A CA 1
ATOM 526 C C . THR A 1 71 ? 3.601 -0.028 4.068 1.00 89.69 71 THR A C 1
ATOM 528 O O . THR A 1 71 ? 3.013 1.053 4.053 1.00 89.69 71 THR A O 1
ATOM 531 N N . SER A 1 72 ? 4.576 -0.312 3.213 1.00 90.25 72 SER A N 1
ATOM 532 C CA . SER A 1 72 ? 4.886 0.523 2.058 1.00 90.25 72 SER A CA 1
ATOM 533 C C . SER A 1 72 ? 4.859 -0.276 0.763 1.00 90.25 72 SER A C 1
ATOM 535 O O . SER A 1 72 ? 5.288 -1.429 0.695 1.00 90.25 72 SER A O 1
ATOM 537 N N . LEU A 1 73 ? 4.343 0.357 -0.285 1.00 89.06 73 LEU A N 1
ATOM 538 C CA . LEU A 1 73 ? 4.311 -0.152 -1.645 1.00 89.06 73 LEU A CA 1
ATOM 539 C C . LEU A 1 73 ? 5.313 0.635 -2.475 1.00 89.06 73 LEU A C 1
ATOM 541 O O . LEU A 1 73 ? 5.198 1.847 -2.618 1.00 89.06 73 LEU A O 1
ATOM 545 N N . ARG A 1 74 ? 6.297 -0.052 -3.042 1.00 89.19 74 ARG A N 1
ATOM 546 C CA . ARG A 1 74 ? 7.310 0.517 -3.928 1.00 89.19 74 ARG A CA 1
ATOM 547 C C . ARG A 1 74 ? 7.096 0.031 -5.350 1.00 89.19 74 ARG A C 1
ATOM 549 O O . ARG A 1 74 ? 7.081 -1.166 -5.607 1.00 89.19 74 ARG A O 1
ATOM 556 N N . PHE A 1 75 ? 7.031 0.970 -6.280 1.00 83.69 75 PHE A N 1
ATOM 557 C CA . PHE A 1 75 ? 6.890 0.761 -7.714 1.00 83.69 75 PHE A CA 1
ATOM 558 C C . PHE A 1 75 ? 8.153 1.286 -8.398 1.00 83.69 75 PHE A C 1
ATOM 560 O O . PHE A 1 75 ? 8.272 2.472 -8.722 1.00 83.69 75 PHE A O 1
ATOM 567 N N . ARG A 1 76 ? 9.156 0.421 -8.584 1.00 79.31 76 ARG A N 1
ATOM 568 C CA . ARG A 1 76 ? 10.447 0.812 -9.172 1.00 79.31 76 ARG A CA 1
ATOM 569 C C . ARG A 1 76 ? 10.821 -0.105 -10.328 1.00 79.31 76 ARG A C 1
ATOM 571 O O . ARG A 1 76 ? 10.837 -1.319 -10.183 1.00 79.31 76 ARG A O 1
ATOM 578 N N . ALA A 1 77 ? 11.194 0.499 -11.459 1.00 73.38 77 ALA A N 1
ATOM 579 C CA . ALA A 1 77 ? 11.726 -0.202 -12.633 1.00 73.38 77 ALA A CA 1
ATOM 580 C C . ALA A 1 77 ? 10.826 -1.353 -13.138 1.00 73.38 77 ALA A C 1
ATOM 582 O O . ALA A 1 77 ? 11.319 -2.410 -13.516 1.00 73.38 77 ALA A O 1
ATOM 583 N N . GLY A 1 78 ? 9.501 -1.158 -13.107 1.00 73.06 78 GLY A N 1
ATOM 584 C CA . GLY A 1 78 ? 8.525 -2.173 -13.530 1.00 73.06 78 GLY A CA 1
ATOM 585 C C . GLY A 1 78 ? 8.293 -3.303 -12.520 1.00 73.06 78 GLY A C 1
ATOM 586 O O . GLY A 1 78 ? 7.531 -4.221 -12.805 1.00 73.06 78 GLY A O 1
ATOM 587 N N . MET A 1 79 ? 8.918 -3.241 -11.343 1.00 80.19 79 MET A N 1
ATOM 588 C CA . MET A 1 79 ? 8.675 -4.162 -10.238 1.00 80.19 79 MET A CA 1
ATOM 589 C C . MET A 1 79 ? 7.866 -3.466 -9.148 1.00 80.19 79 MET A C 1
ATOM 591 O O . MET A 1 79 ? 8.173 -2.334 -8.762 1.00 80.19 79 MET A O 1
ATOM 595 N N . SER A 1 80 ? 6.857 -4.172 -8.642 1.00 86.62 80 SER A N 1
ATOM 596 C CA . SER A 1 80 ? 6.075 -3.748 -7.484 1.00 86.62 80 SER A CA 1
ATOM 597 C C . SER A 1 80 ? 6.519 -4.568 -6.280 1.00 86.62 80 SER A C 1
ATOM 599 O O . SER A 1 80 ? 6.662 -5.787 -6.371 1.00 86.62 80 SER A O 1
ATOM 601 N N . GLN A 1 81 ? 6.809 -3.903 -5.172 1.00 90.94 81 GLN A N 1
ATOM 602 C CA . GLN A 1 81 ? 7.278 -4.520 -3.939 1.00 90.94 81 GLN A CA 1
ATOM 603 C C . GLN A 1 81 ? 6.459 -3.996 -2.774 1.00 90.94 81 GLN A C 1
ATOM 605 O O . GLN A 1 81 ? 6.257 -2.793 -2.652 1.00 90.94 81 GLN A O 1
ATOM 610 N N . VAL A 1 82 ? 6.000 -4.898 -1.922 1.00 91.62 82 VAL A N 1
ATOM 611 C CA . VAL A 1 82 ? 5.313 -4.579 -0.677 1.00 91.62 82 VAL A CA 1
ATOM 612 C C . VAL A 1 82 ? 6.260 -4.883 0.469 1.00 91.62 82 VAL A C 1
ATOM 614 O O . VAL A 1 82 ? 6.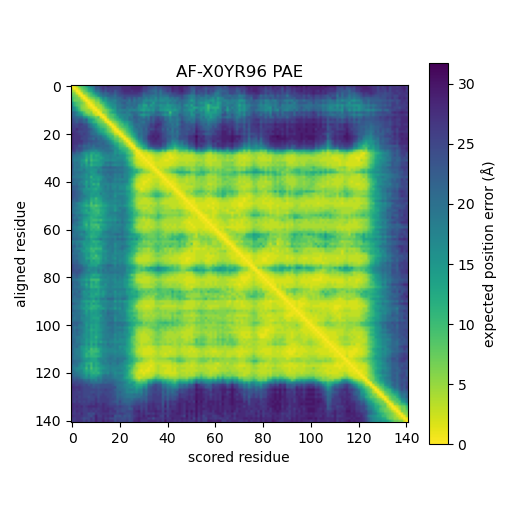940 -5.911 0.471 1.00 91.62 82 VAL A O 1
ATOM 617 N N . MET A 1 83 ? 6.351 -3.971 1.425 1.00 92.25 83 MET A N 1
ATOM 618 C CA . MET A 1 83 ? 7.199 -4.124 2.594 1.00 92.25 83 MET A CA 1
ATOM 619 C C . MET A 1 83 ? 6.426 -3.733 3.843 1.00 92.25 83 MET A C 1
ATOM 621 O O . MET A 1 83 ? 6.081 -2.571 4.036 1.00 92.25 83 MET A O 1
ATOM 625 N N . ASP A 1 84 ? 6.222 -4.708 4.718 1.00 91.62 84 ASP A N 1
ATOM 626 C CA . ASP A 1 84 ? 5.689 -4.463 6.050 1.00 91.62 84 ASP A CA 1
ATOM 627 C C . ASP A 1 84 ? 6.716 -3.686 6.887 1.00 91.62 84 ASP A C 1
ATOM 629 O O . ASP A 1 84 ? 7.884 -4.068 6.956 1.00 91.62 84 ASP A O 1
ATOM 633 N N . LEU A 1 85 ? 6.317 -2.590 7.529 1.00 88.44 85 LEU A N 1
ATOM 634 C CA . LEU A 1 85 ? 7.231 -1.707 8.268 1.00 88.44 85 LEU A CA 1
ATOM 635 C C . LEU A 1 85 ? 7.438 -2.133 9.734 1.00 88.44 85 LEU A C 1
ATOM 637 O O . LEU A 1 85 ? 8.035 -1.399 10.527 1.00 88.44 85 LEU A O 1
ATOM 641 N N . GLY A 1 86 ? 7.037 -3.356 10.088 1.00 81.81 86 GLY A N 1
ATOM 642 C CA . GLY A 1 86 ? 6.986 -3.839 11.466 1.00 81.81 86 GLY A CA 1
ATOM 643 C C . GLY A 1 86 ? 5.630 -3.547 12.088 1.00 81.81 86 GLY A C 1
ATOM 644 O O . GLY A 1 86 ? 5.552 -3.013 13.194 1.00 81.81 86 GLY A O 1
ATOM 645 N N . SER A 1 87 ? 4.571 -3.841 11.341 1.00 82.25 87 SER A N 1
ATOM 646 C CA . SER A 1 87 ? 3.217 -3.674 11.837 1.00 82.25 87 SER A CA 1
ATOM 647 C C . SER A 1 87 ? 2.897 -4.682 12.940 1.00 82.25 87 SER A C 1
ATOM 649 O O . SER A 1 87 ? 3.504 -5.748 13.041 1.00 82.25 87 SER A O 1
ATOM 651 N N . LEU A 1 88 ? 1.921 -4.345 13.784 1.00 80.19 88 LEU A N 1
ATOM 652 C CA . LEU A 1 88 ? 1.558 -5.191 14.922 1.00 80.19 88 LEU A CA 1
ATOM 653 C C . LEU A 1 88 ? 0.823 -6.475 14.499 1.00 80.19 88 LEU A C 1
ATOM 655 O O . LEU A 1 88 ? 1.002 -7.516 15.121 1.00 80.19 88 LEU A O 1
ATOM 659 N N . ASN A 1 89 ? -0.007 -6.388 13.453 1.00 81.94 89 ASN A N 1
ATOM 660 C CA . ASN A 1 89 ? -0.835 -7.494 12.957 1.00 81.94 89 ASN A CA 1
ATOM 661 C C . ASN A 1 89 ? -0.262 -8.168 11.700 1.00 81.94 89 ASN A C 1
ATOM 663 O O . ASN A 1 89 ? -0.756 -9.217 11.292 1.00 81.94 89 ASN A O 1
ATOM 667 N N . GLY A 1 90 ? 0.789 -7.596 11.109 1.00 85.25 90 GLY A N 1
ATOM 668 C CA . GLY A 1 90 ? 1.383 -8.073 9.869 1.00 85.25 90 GLY A CA 1
ATOM 669 C C . GLY A 1 90 ? 0.601 -7.652 8.623 1.00 85.25 90 GLY A C 1
ATOM 670 O O . GLY A 1 90 ? -0.610 -7.427 8.643 1.00 85.25 90 GLY A O 1
ATOM 671 N N . THR A 1 91 ? 1.316 -7.615 7.502 1.00 89.94 91 THR A N 1
ATOM 672 C CA . THR A 1 91 ? 0.741 -7.500 6.158 1.00 89.94 91 THR A CA 1
ATOM 673 C C . THR A 1 91 ? 0.634 -8.894 5.539 1.00 89.94 91 THR A C 1
ATOM 675 O O . THR A 1 91 ? 1.549 -9.702 5.684 1.00 89.94 91 THR A O 1
ATOM 678 N N . GLN A 1 92 ? -0.438 -9.190 4.809 1.00 91.12 92 GLN A N 1
ATOM 679 C CA . GLN A 1 92 ? -0.591 -10.441 4.063 1.00 91.12 92 GLN A CA 1
ATOM 680 C C . GLN A 1 92 ? -0.619 -10.171 2.556 1.00 91.12 92 GLN A C 1
ATOM 682 O O . GLN A 1 92 ? -1.199 -9.189 2.115 1.00 91.12 92 GLN A O 1
ATOM 687 N N . LEU A 1 93 ? -0.033 -11.055 1.755 1.00 91.50 93 LEU A N 1
ATOM 688 C CA . LEU A 1 93 ? -0.064 -11.030 0.294 1.00 91.50 93 LEU A CA 1
ATOM 689 C C . LEU A 1 93 ? -0.697 -12.331 -0.211 1.00 91.50 93 LEU A C 1
ATOM 691 O O . LEU A 1 93 ? -0.192 -13.417 0.072 1.00 91.50 93 LEU A O 1
ATOM 695 N N . ASN A 1 94 ? -1.811 -12.235 -0.935 1.00 88.75 94 ASN A N 1
ATOM 696 C CA . ASN A 1 94 ? -2.638 -13.354 -1.396 1.00 88.75 94 ASN A CA 1
ATOM 697 C C . ASN A 1 94 ? -2.957 -14.365 -0.278 1.00 88.75 94 ASN A C 1
ATOM 699 O O . ASN A 1 94 ? -2.842 -15.578 -0.462 1.00 88.75 94 ASN A O 1
ATOM 703 N N . GLY A 1 95 ? -3.290 -13.861 0.915 1.00 87.69 95 GLY A N 1
ATOM 704 C CA . GLY A 1 95 ? -3.586 -14.681 2.096 1.00 87.69 95 GLY A CA 1
ATOM 705 C C . GLY A 1 95 ? -2.364 -15.309 2.779 1.00 87.69 95 GLY A C 1
ATOM 706 O O . GLY A 1 95 ? -2.525 -16.149 3.659 1.00 87.69 95 GLY A O 1
ATOM 707 N N . ARG A 1 96 ? -1.135 -14.938 2.393 1.00 89.06 96 ARG A N 1
ATOM 708 C CA . ARG A 1 96 ? 0.099 -15.358 3.077 1.00 89.06 96 ARG A CA 1
ATOM 709 C C . ARG A 1 96 ? 0.707 -14.193 3.839 1.00 89.06 96 ARG A C 1
ATOM 711 O O . ARG A 1 96 ? 0.981 -13.158 3.241 1.00 89.06 96 ARG A O 1
ATOM 718 N N . ALA A 1 97 ? 0.970 -14.370 5.130 1.00 89.31 97 ALA A N 1
ATOM 719 C CA . ALA A 1 97 ? 1.665 -13.367 5.931 1.00 89.31 97 ALA A CA 1
ATOM 720 C C . ALA A 1 97 ? 3.056 -13.065 5.353 1.00 89.31 97 ALA A C 1
ATOM 722 O O . ALA A 1 97 ? 3.839 -13.975 5.063 1.00 89.31 97 ALA A O 1
ATOM 723 N N . LEU A 1 98 ? 3.346 -11.780 5.178 1.00 89.81 98 LEU A N 1
ATOM 724 C CA . LEU A 1 98 ? 4.641 -11.301 4.733 1.00 89.81 98 LEU A CA 1
ATOM 725 C C . LEU A 1 98 ? 5.619 -11.219 5.907 1.00 89.81 98 LEU A C 1
ATOM 727 O O . LEU A 1 98 ? 5.226 -10.877 7.024 1.00 89.81 98 LEU A O 1
ATOM 731 N N . PRO A 1 99 ? 6.911 -11.471 5.657 1.00 88.19 99 PRO A N 1
ATOM 732 C CA . PRO A 1 99 ? 7.942 -11.200 6.641 1.00 88.19 99 PRO A CA 1
ATOM 733 C C . PRO A 1 99 ? 8.075 -9.690 6.897 1.00 88.19 99 PRO A C 1
ATOM 735 O O . PRO A 1 99 ? 8.205 -8.892 5.965 1.00 88.19 99 PRO A O 1
ATOM 738 N N . SER A 1 100 ? 8.080 -9.295 8.172 1.00 86.56 100 SER A N 1
ATOM 739 C CA . SER A 1 100 ? 8.266 -7.897 8.572 1.00 86.56 100 SER A CA 1
ATOM 740 C C . SER A 1 100 ? 9.606 -7.343 8.092 1.00 86.56 100 SER A C 1
ATOM 742 O O . SER A 1 100 ? 10.647 -7.982 8.240 1.00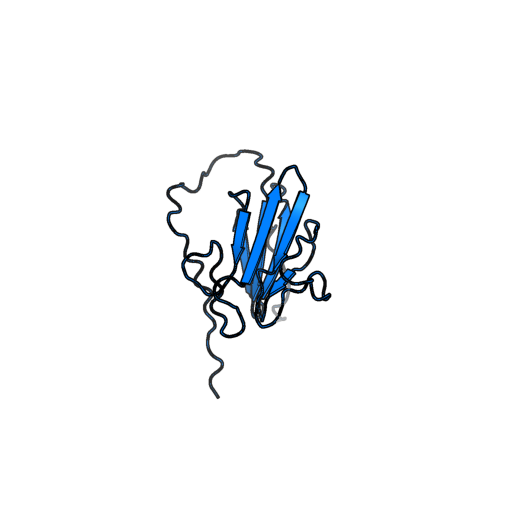 86.56 100 SER A O 1
ATOM 744 N N . ARG A 1 101 ? 9.586 -6.119 7.556 1.00 87.56 101 ARG A N 1
ATOM 745 C CA . ARG A 1 101 ? 10.739 -5.372 7.019 1.00 87.56 101 ARG A CA 1
ATOM 746 C C . ARG A 1 101 ? 11.476 -6.061 5.873 1.00 87.56 101 ARG A C 1
ATOM 748 O O . ARG A 1 101 ? 12.640 -5.757 5.616 1.00 87.56 101 ARG A O 1
ATOM 755 N N . VAL A 1 102 ? 10.802 -6.960 5.163 1.00 88.19 102 VAL A N 1
ATOM 756 C CA . VAL A 1 102 ? 11.353 -7.625 3.983 1.00 88.19 102 VAL A CA 1
ATOM 757 C C . VAL A 1 102 ? 10.573 -7.180 2.744 1.00 88.19 102 VAL A C 1
ATOM 759 O O . VAL A 1 102 ? 9.365 -7.414 2.667 1.00 88.19 102 VAL A O 1
ATOM 762 N N . PRO A 1 103 ? 11.234 -6.550 1.756 1.00 89.00 103 PRO A N 1
ATOM 763 C CA . PRO A 1 103 ? 10.583 -6.174 0.512 1.00 89.00 103 PRO A CA 1
ATOM 764 C C . PRO A 1 103 ? 10.230 -7.434 -0.277 1.00 89.00 103 PRO A C 1
ATOM 766 O O . PRO A 1 103 ? 11.105 -8.159 -0.753 1.00 89.00 103 PRO A O 1
ATOM 769 N N . THR A 1 104 ? 8.934 -7.683 -0.422 1.00 89.31 104 THR A N 1
ATOM 770 C CA . THR A 1 104 ? 8.404 -8.843 -1.132 1.00 89.31 104 THR A CA 1
ATOM 771 C C . THR A 1 104 ? 7.829 -8.396 -2.472 1.00 89.31 104 THR A C 1
ATOM 773 O O . THR A 1 104 ? 6.972 -7.510 -2.501 1.00 89.31 104 THR A O 1
ATOM 776 N N . PRO A 1 105 ? 8.297 -8.953 -3.602 1.00 90.00 105 PRO A N 1
ATOM 777 C CA . PRO A 1 105 ? 7.748 -8.610 -4.903 1.00 90.00 105 PRO A CA 1
ATOM 778 C C . PRO A 1 105 ? 6.308 -9.112 -5.026 1.00 90.00 105 PRO A C 1
ATOM 780 O O . PRO A 1 105 ? 5.996 -10.230 -4.622 1.00 90.00 105 PRO A O 1
ATOM 783 N N . PHE A 1 106 ? 5.457 -8.295 -5.635 1.00 88.94 106 PHE A N 1
ATOM 784 C CA . PHE A 1 106 ? 4.083 -8.646 -5.971 1.00 88.94 106 PHE A CA 1
ATOM 785 C C . PHE A 1 106 ? 3.753 -8.204 -7.398 1.00 88.94 106 PHE A C 1
ATOM 787 O O . PHE A 1 106 ? 4.462 -7.403 -8.018 1.00 88.94 106 PHE A O 1
ATOM 794 N N . ARG A 1 107 ? 2.679 -8.761 -7.944 1.00 84.88 107 ARG A N 1
ATOM 795 C CA . ARG A 1 107 ? 2.177 -8.484 -9.286 1.00 84.88 107 ARG A CA 1
ATOM 796 C C . ARG A 1 107 ? 0.900 -7.651 -9.228 1.00 84.88 107 ARG A C 1
ATOM 798 O O . ARG A 1 107 ? 0.129 -7.776 -8.279 1.00 84.88 107 ARG A O 1
ATOM 805 N N . PRO A 1 108 ? 0.633 -6.823 -10.252 1.00 81.50 108 PRO A N 1
ATOM 806 C CA . PRO A 1 108 ? -0.681 -6.213 -10.383 1.00 81.50 108 PRO A CA 1
ATOM 807 C C . PRO A 1 108 ? -1.747 -7.318 -10.467 1.00 81.50 108 PRO A C 1
ATOM 809 O O . PRO A 1 108 ? -1.603 -8.266 -11.239 1.00 81.50 108 PRO A O 1
ATOM 812 N N . GLY A 1 109 ? -2.786 -7.197 -9.647 1.00 82.88 109 GLY A N 1
ATOM 813 C CA . GLY A 1 109 ? -3.820 -8.200 -9.404 1.00 82.88 109 GLY A CA 1
ATOM 814 C C . GLY A 1 109 ? -3.658 -8.960 -8.086 1.00 82.88 109 GLY A C 1
ATOM 815 O O . GLY A 1 109 ? -4.636 -9.544 -7.628 1.00 82.88 109 GLY A O 1
ATOM 816 N N . ASP A 1 110 ? -2.478 -8.929 -7.459 1.00 89.06 110 ASP A N 1
ATOM 817 C CA . ASP A 1 110 ? -2.284 -9.539 -6.143 1.00 89.06 110 ASP A CA 1
ATOM 818 C C . ASP A 1 110 ? -3.029 -8.761 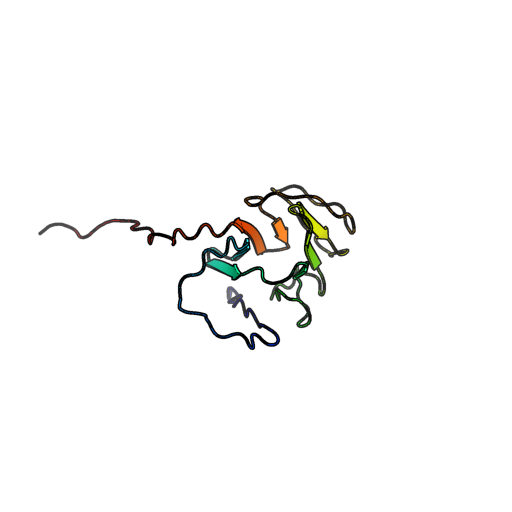-5.053 1.00 89.06 110 ASP A C 1
ATOM 820 O O . ASP A 1 110 ? -3.058 -7.526 -5.053 1.00 89.06 110 ASP A O 1
ATOM 824 N N . LEU A 1 111 ? -3.596 -9.506 -4.102 1.00 89.50 111 LEU A N 1
ATOM 825 C CA . LEU A 1 111 ? -4.345 -8.959 -2.975 1.00 89.50 111 LEU A CA 1
ATOM 826 C C . LEU A 1 111 ? -3.424 -8.778 -1.769 1.00 89.50 111 LEU A C 1
ATOM 828 O O . LEU A 1 111 ? -2.885 -9.745 -1.239 1.00 89.50 111 LEU A O 1
ATOM 832 N N . ILE A 1 112 ? -3.254 -7.548 -1.313 1.00 90.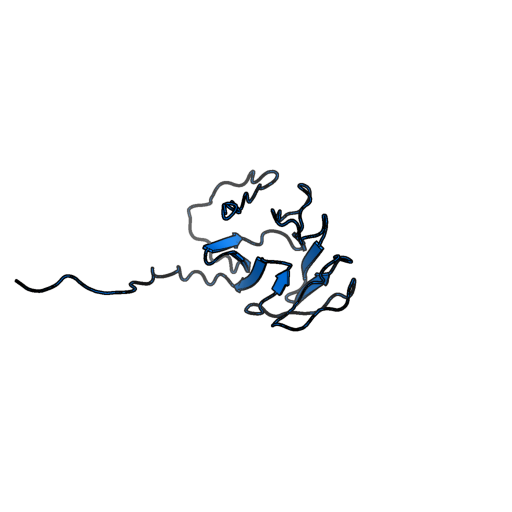62 112 ILE A N 1
ATOM 833 C CA . ILE A 1 112 ? -2.460 -7.183 -0.144 1.00 90.62 112 ILE A CA 1
ATOM 834 C C . ILE A 1 112 ? -3.429 -6.838 0.977 1.00 90.62 112 ILE A C 1
ATOM 836 O O . ILE A 1 112 ? -4.152 -5.859 0.886 1.00 90.62 112 ILE A O 1
ATOM 840 N N . GLN A 1 113 ? -3.459 -7.619 2.043 1.00 88.31 113 GLN A N 1
ATOM 841 C CA . GLN A 1 113 ? -4.358 -7.393 3.164 1.00 88.31 113 GLN A CA 1
ATOM 842 C C . GLN A 1 113 ? -3.602 -6.805 4.354 1.00 88.31 113 GLN A C 1
ATOM 844 O O . GLN A 1 113 ? -2.550 -7.308 4.751 1.00 88.31 113 GLN A O 1
ATOM 849 N N . VAL A 1 114 ? -4.147 -5.732 4.914 1.00 86.62 114 VAL A N 1
ATOM 850 C CA . VAL A 1 114 ? -3.595 -4.970 6.036 1.00 86.62 114 VAL A CA 1
ATOM 851 C C . VAL A 1 114 ? -4.737 -4.708 7.015 1.00 86.62 114 VAL A C 1
ATOM 853 O O . VAL A 1 114 ? -5.607 -3.878 6.756 1.00 86.62 114 VAL A O 1
ATOM 856 N N . GLY A 1 115 ? -4.761 -5.431 8.136 1.00 83.19 115 GLY A N 1
ATOM 857 C CA . GLY A 1 115 ? -5.904 -5.385 9.057 1.00 83.19 115 GLY A CA 1
ATOM 858 C C . GLY A 1 115 ? -7.216 -5.740 8.342 1.00 83.19 115 GLY A C 1
ATOM 859 O O . GLY A 1 115 ? -7.285 -6.760 7.657 1.00 83.19 115 GLY A O 1
ATOM 860 N N . GLY A 1 116 ? -8.233 -4.882 8.472 1.00 82.06 116 GLY A N 1
ATOM 861 C CA . GLY A 1 116 ? -9.523 -5.015 7.778 1.00 82.06 116 GLY A CA 1
ATOM 862 C C . GLY A 1 116 ? -9.542 -4.555 6.312 1.00 82.06 116 GLY A C 1
ATOM 863 O O . GLY A 1 116 ? -10.578 -4.659 5.658 1.00 82.06 116 GLY A O 1
ATOM 864 N N . TYR A 1 117 ? -8.423 -4.052 5.786 1.00 85.62 117 TYR A N 1
ATOM 865 C CA . TYR A 1 117 ? -8.348 -3.435 4.462 1.00 85.62 117 TYR A CA 1
ATOM 866 C C . TYR A 1 117 ? -7.664 -4.367 3.469 1.00 85.62 117 TYR A C 1
ATOM 868 O O . TYR A 1 117 ? -6.634 -4.973 3.771 1.00 85.62 117 TYR A O 1
ATOM 876 N N . THR A 1 118 ? -8.215 -4.462 2.261 1.00 88.00 118 THR A N 1
ATOM 877 C CA . THR A 1 118 ? -7.636 -5.249 1.169 1.00 88.00 118 THR A CA 1
ATOM 878 C C . THR A 1 118 ? -7.267 -4.332 0.013 1.00 88.00 118 THR A C 1
ATOM 880 O O . THR A 1 118 ? -8.112 -3.661 -0.558 1.00 88.00 118 THR A O 1
ATOM 883 N N . PHE A 1 119 ? -5.996 -4.314 -0.349 1.00 88.31 119 PHE A N 1
ATOM 884 C CA . PHE A 1 119 ? -5.423 -3.506 -1.412 1.00 88.31 119 PHE A CA 1
ATOM 885 C C . PHE A 1 119 ? -5.121 -4.379 -2.621 1.00 88.31 119 PHE A C 1
ATOM 887 O O . PHE A 1 119 ? -4.637 -5.497 -2.478 1.00 88.31 119 PHE A O 1
ATOM 894 N N . ALA A 1 120 ? -5.340 -3.865 -3.820 1.00 88.25 120 ALA A N 1
ATOM 895 C CA . ALA A 1 120 ? -4.950 -4.531 -5.052 1.00 88.25 120 ALA A CA 1
ATOM 896 C C . ALA A 1 120 ? -4.417 -3.499 -6.032 1.00 88.25 120 ALA A C 1
ATOM 898 O O . ALA A 1 120 ? -5.053 -2.484 -6.289 1.00 88.25 120 ALA A O 1
ATOM 899 N N . VAL A 1 121 ? -3.253 -3.748 -6.619 1.00 85.12 121 VAL A N 1
ATOM 900 C CA . VAL A 1 121 ? -2.747 -2.862 -7.673 1.00 85.12 121 VAL A CA 1
ATOM 901 C C . VAL A 1 121 ? -3.263 -3.357 -9.004 1.00 85.12 121 VAL A C 1
ATOM 903 O O . VAL A 1 121 ? -3.067 -4.516 -9.350 1.00 85.12 121 VAL A O 1
ATOM 906 N N . ARG A 1 122 ? -3.875 -2.482 -9.788 1.00 82.50 122 ARG A N 1
ATOM 907 C CA . ARG A 1 122 ? -4.245 -2.759 -11.169 1.00 82.50 122 ARG A CA 1
ATOM 908 C C . ARG A 1 122 ? -3.523 -1.817 -12.111 1.00 82.50 122 ARG A C 1
ATOM 910 O O . ARG A 1 122 ? -3.161 -0.697 -11.764 1.00 82.50 122 ARG A O 1
ATOM 917 N N . MET A 1 123 ? -3.309 -2.287 -13.332 1.00 74.88 123 MET A N 1
ATOM 918 C CA . MET A 1 123 ? -2.992 -1.385 -14.428 1.00 74.88 123 MET A CA 1
ATOM 919 C C . MET A 1 123 ? -4.311 -0.778 -14.888 1.00 74.88 123 MET A C 1
ATOM 921 O O . MET A 1 123 ? -5.206 -1.519 -15.294 1.00 74.88 123 MET A O 1
ATOM 925 N N . ALA A 1 124 ? -4.434 0.545 -14.818 1.00 63.22 124 ALA A N 1
ATOM 926 C CA . ALA A 1 124 ? -5.488 1.243 -15.528 1.00 63.22 124 ALA A CA 1
ATOM 927 C C . ALA A 1 124 ? -5.156 1.150 -17.018 1.00 63.22 124 ALA A C 1
ATOM 929 O O . ALA A 1 124 ? -4.426 1.966 -17.583 1.00 63.22 124 ALA A O 1
ATOM 930 N N . THR A 1 125 ? -5.655 0.097 -17.661 1.00 46.78 125 THR A N 1
ATOM 931 C CA . THR A 1 125 ? -5.927 0.177 -19.090 1.00 46.78 125 THR A CA 1
ATOM 932 C C . THR A 1 125 ? -7.007 1.239 -19.240 1.00 46.78 125 THR A C 1
ATOM 934 O O . THR A 1 125 ? -7.944 1.255 -18.447 1.00 46.78 125 THR A O 1
ATOM 937 N N . ALA A 1 126 ? -6.885 2.144 -20.209 1.00 46.44 126 ALA A N 1
ATOM 938 C CA . ALA A 1 126 ? -7.883 3.176 -20.498 1.00 46.44 126 ALA A CA 1
ATOM 939 C C . ALA A 1 126 ? -9.189 2.585 -21.079 1.00 46.44 126 ALA A C 1
ATOM 941 O O . ALA A 1 126 ? -9.726 3.084 -22.062 1.00 46.44 126 ALA A O 1
ATOM 942 N N . GLU A 1 127 ? -9.682 1.503 -20.491 1.00 42.31 127 GLU A N 1
ATOM 943 C CA . GLU A 1 127 ? -11.002 0.955 -20.711 1.00 42.31 127 GLU A CA 1
ATOM 944 C C . GLU A 1 127 ? -11.726 1.121 -19.380 1.00 42.31 127 GLU A C 1
ATOM 946 O O . GLU A 1 127 ? -11.419 0.455 -18.391 1.00 42.31 127 GLU A O 1
ATOM 951 N N . ALA A 1 128 ? -12.585 2.139 -19.350 1.00 40.06 128 ALA A N 1
ATOM 952 C CA . ALA A 1 128 ? -13.452 2.472 -18.237 1.00 40.06 128 ALA A CA 1
ATOM 953 C C . ALA A 1 128 ? -14.097 1.208 -17.646 1.00 40.06 128 ALA A C 1
ATOM 955 O O . ALA A 1 128 ? -14.364 0.264 -18.399 1.00 40.06 128 ALA A O 1
ATOM 956 N N . PRO A 1 129 ? -14.447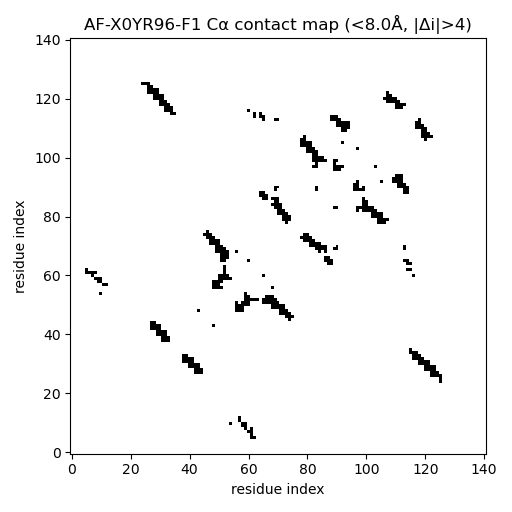 1.187 -16.348 1.00 43.22 129 PRO A N 1
ATOM 957 C CA . PRO A 1 129 ? -15.492 0.280 -15.916 1.00 43.22 129 PRO A CA 1
ATOM 958 C C . PRO A 1 129 ? -16.727 0.631 -16.753 1.00 43.22 129 PRO A C 1
ATOM 960 O O . PRO A 1 129 ? -17.408 1.623 -16.496 1.00 43.22 129 PRO A O 1
ATOM 963 N N . ALA A 1 130 ? -16.997 -0.147 -17.805 1.00 43.38 130 ALA A N 1
ATOM 964 C CA . ALA A 1 130 ? -18.340 -0.234 -18.336 1.00 43.38 130 ALA A CA 1
ATOM 965 C C . ALA A 1 130 ? -19.182 -0.580 -17.105 1.00 43.38 130 ALA A C 1
ATOM 967 O O . ALA A 1 130 ? -18.891 -1.599 -16.465 1.00 43.38 130 ALA A O 1
ATOM 968 N N . PRO A 1 131 ? -20.103 0.304 -16.683 1.00 52.03 131 PRO A N 1
ATOM 969 C CA . PRO A 1 131 ? -20.837 0.102 -15.452 1.00 52.03 131 PRO A CA 1
ATOM 970 C C . PRO A 1 131 ? -21.427 -1.294 -15.516 1.00 52.03 131 PRO A C 1
ATOM 972 O O . PRO A 1 131 ? -22.028 -1.675 -16.524 1.00 52.03 131 PRO A O 1
ATOM 975 N N . ALA A 1 132 ? -21.184 -2.069 -14.462 1.00 45.50 132 ALA A N 1
ATOM 976 C CA . ALA A 1 132 ? -21.830 -3.342 -14.272 1.00 45.50 132 ALA A CA 1
ATOM 977 C C . ALA A 1 132 ? -23.340 -3.092 -14.335 1.00 45.50 132 ALA A C 1
ATOM 979 O O . ALA A 1 132 ? -23.963 -2.697 -13.352 1.00 45.50 132 ALA A O 1
ATOM 980 N N . LEU A 1 133 ? -23.939 -3.327 -15.502 1.00 49.72 133 LEU A N 1
ATOM 981 C CA . LEU A 1 133 ? -25.356 -3.609 -15.618 1.00 49.72 133 LEU A CA 1
ATOM 982 C C . LEU A 1 133 ? -25.564 -4.983 -14.977 1.00 49.72 133 LEU A C 1
ATOM 984 O O . LEU A 1 133 ? -25.741 -5.990 -15.653 1.00 49.72 133 LEU A O 1
ATOM 988 N N . SER A 1 134 ? -25.507 -5.025 -13.646 1.00 41.84 134 SER A N 1
ATOM 989 C CA . SER A 1 134 ? -26.161 -6.076 -12.884 1.00 41.84 134 SER A CA 1
ATOM 990 C C . SER A 1 134 ? -27.652 -5.737 -12.851 1.00 41.84 134 SER A C 1
ATOM 992 O O . SER A 1 134 ? -28.140 -5.014 -11.991 1.00 41.84 134 SER A O 1
ATOM 994 N N . THR A 1 135 ? -28.339 -6.229 -13.884 1.00 47.75 135 THR A N 1
ATOM 995 C CA . THR A 1 135 ? -29.731 -6.730 -13.931 1.00 47.75 135 THR A CA 1
ATOM 996 C C . THR A 1 135 ? -30.223 -7.362 -12.610 1.00 47.75 135 THR A C 1
ATOM 998 O O . THR A 1 135 ? -29.369 -7.746 -11.813 1.00 47.75 135 THR A O 1
ATOM 1001 N N . PRO A 1 136 ? -31.526 -7.696 -12.404 1.00 60.34 136 PRO A N 1
ATOM 1002 C CA . PRO A 1 136 ? -32.763 -7.452 -13.181 1.00 60.34 136 PRO A CA 1
ATOM 1003 C C . PRO A 1 136 ? -33.974 -7.007 -12.287 1.00 60.34 136 PRO A C 1
ATOM 1005 O O . PRO A 1 136 ? -33.816 -6.811 -11.087 1.00 60.34 136 PRO A O 1
ATOM 1008 N N . GLN A 1 137 ? -35.196 -7.001 -12.859 1.00 46.94 137 GLN A N 1
ATOM 1009 C CA . GLN A 1 137 ? -36.535 -7.173 -12.226 1.00 46.94 137 GLN A CA 1
ATOM 1010 C C . GLN A 1 137 ? -37.426 -5.924 -12.052 1.00 46.94 137 GLN A C 1
ATOM 1012 O O . GLN A 1 137 ? -37.272 -5.183 -11.091 1.00 46.94 137 GLN A O 1
ATOM 1017 N N . VAL A 1 138 ? -38.489 -5.821 -12.868 1.00 40.34 138 VAL A N 1
ATOM 1018 C CA . VAL A 1 138 ? -39.844 -5.487 -12.378 1.00 40.34 138 VAL A CA 1
ATOM 1019 C C . VAL A 1 138 ? -40.861 -6.411 -13.057 1.00 40.34 138 VAL A C 1
ATOM 1021 O O . VAL A 1 138 ? -40.757 -6.742 -14.236 1.00 40.34 138 VAL A O 1
ATOM 1024 N N . ARG A 1 139 ? -41.773 -6.886 -12.213 1.00 45.00 139 ARG A N 1
ATOM 1025 C CA . ARG A 1 139 ? -42.804 -7.908 -12.371 1.00 45.00 139 ARG A CA 1
ATOM 1026 C C . ARG A 1 139 ? -43.981 -7.441 -13.243 1.00 45.00 139 ARG A C 1
ATOM 1028 O O . ARG A 1 139 ? -44.303 -6.263 -13.267 1.00 45.00 139 ARG A O 1
ATOM 1035 N N . LEU A 1 140 ? -44.583 -8.442 -13.887 1.00 42.84 140 LEU A N 1
ATOM 1036 C CA . LEU A 1 140 ? -45.891 -8.519 -14.555 1.00 42.84 140 LEU A CA 1
ATOM 1037 C C . LEU A 1 140 ? -46.985 -7.600 -13.986 1.00 42.84 140 LEU A C 1
ATOM 1039 O O . LEU A 1 140 ? -47.172 -7.633 -12.771 1.00 42.84 140 LEU A O 1
ATOM 1043 N N . GLU A 1 141 ? -47.765 -6.975 -14.881 1.00 54.56 141 GLU A N 1
ATOM 1044 C CA . GLU A 1 141 ? -49.245 -6.913 -14.879 1.00 54.56 141 GLU A CA 1
ATOM 1045 C C . GLU A 1 141 ? -49.767 -6.912 -16.326 1.00 54.56 141 GLU A C 1
ATOM 1047 O O . GLU A 1 141 ? -49.093 -6.305 -17.193 1.00 54.56 141 GLU A O 1
#

Nearest PDB structures (foldseek):
  8p5x-assembly1_G  TM=8.624E-01  e=9.332E-09  Corynebacterium glutamicum ATCC 13032
  6hc1-assembly2_B  TM=9.051E-01  e=6.005E-08  Bdellovibrio bacteriovorus HD100
  2ff4-assembly1_A  TM=9.074E-01  e=8.810E-08  Mycobacterium tuberculosis H37Rv
  6hbz-assembly1_A  TM=9.113E-01  e=2.939E-07  Bdellovibrio bacteriovorus HD100
  6hc0-assembly3_C  TM=9.044E-01  e=4.554E-07  Bdellovibrio bacteriovorus HD100

Solvent-accessible surface area (backbone atoms only — not comparable to full-atom values): 8595 Å² total; per-residue (Å²): 133,84,80,78,82,76,66,82,69,78,62,68,89,77,74,89,63,77,84,73,78,74,96,65,95,59,87,37,44,27,38,33,40,35,45,98,89,48,76,48,79,42,78,55,86,61,53,58,44,36,32,12,42,30,88,88,28,68,41,43,38,89,42,92,63,38,28,52,64,19,35,36,42,35,52,54,97,94,42,37,28,43,24,23,63,62,31,86,74,44,37,23,51,74,88,38,78,52,60,68,68,40,78,40,78,56,55,75,70,44,41,36,35,47,64,83,36,38,34,31,38,40,71,40,59,98,64,71,82,72,75,81,81,75,77,86,90,84,82,90,132

pLDDT: mean 70.22, std 20.49, range [30.55, 92.25]

Organism: NCBI:txid412755